Protein AF-A0A961BYS1-F1 (afdb_monomer)

Solvent-accessible surface area (backbone atoms only — not c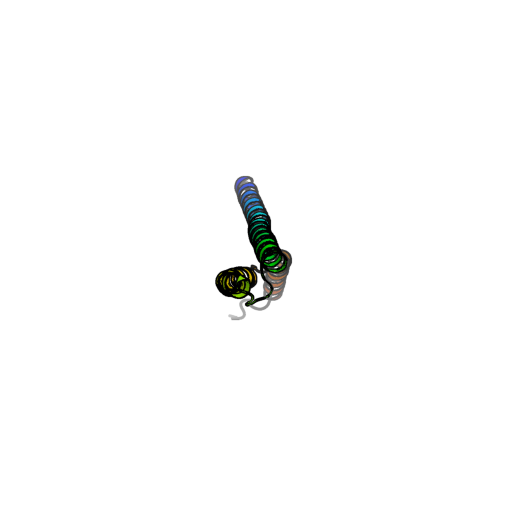omparable to full-atom values): 6699 Å² total; per-residue (Å²): 137,84,92,83,64,71,66,62,54,54,53,51,50,52,51,51,49,54,50,52,51,56,56,55,52,53,58,48,54,53,51,51,53,52,50,52,51,52,53,52,51,50,49,45,47,50,51,41,69,74,76,48,93,72,85,74,66,60,53,54,60,47,52,64,51,45,52,58,50,49,54,53,56,50,49,54,66,70,63,60,69,80,52,64,73,55,52,52,51,48,52,51,50,49,52,55,50,54,64,69,64,70,82,81,81,71,90,84,78,81,134

Mean predicted aligned error: 15.17 Å

Sequence (111 aa):
MEPLQPYRATAAEADLRRRAEKRIKRKRELRQHLTSYAIVMAGLWAIWALTSRGYPWPIWPMLGWGIGLAFHVVSLRWDEPPSEAQITAEAERLRALDHRRAPEDGPQDVI

Radius of gyration: 27.19 Å; Cα contacts (8 Å, |Δi|>4): 14; chains: 1; bounding box: 68×32×74 Å

Structure (mmCIF, N/CA/C/O backbone):
data_AF-A0A961BYS1-F1
#
_entry.id   AF-A0A961BYS1-F1
#
loop_
_atom_site.group_PDB
_atom_site.id
_atom_site.type_symbol
_atom_site.label_atom_id
_atom_site.label_alt_id
_atom_site.label_comp_id
_atom_site.label_asym_id
_atom_site.label_entity_id
_atom_site.label_seq_id
_atom_site.pdbx_PDB_ins_code
_atom_site.Cartn_x
_atom_site.Cartn_y
_atom_site.Cartn_z
_atom_site.occupancy
_atom_site.B_iso_or_equiv
_atom_site.auth_seq_id
_atom_site.auth_comp_id
_atom_site.auth_asym_id
_atom_site.auth_atom_id
_atom_site.pdbx_PDB_model_num
ATOM 1 N N . MET A 1 1 ? -28.712 8.959 51.006 1.00 51.69 1 MET A N 1
ATOM 2 C CA . MET A 1 1 ? -28.468 9.583 49.690 1.00 51.69 1 MET A CA 1
ATOM 3 C C . MET A 1 1 ? -27.001 9.383 49.381 1.00 51.69 1 MET A C 1
ATOM 5 O O . MET A 1 1 ? -26.182 9.979 50.063 1.00 51.69 1 MET A O 1
ATOM 9 N N . GLU A 1 2 ? -26.674 8.485 48.458 1.00 54.28 2 GLU A N 1
ATOM 10 C CA . GLU A 1 2 ? -25.288 8.168 48.104 1.00 54.28 2 GLU A CA 1
ATOM 11 C C . GLU A 1 2 ? -24.959 8.807 46.744 1.00 54.28 2 GLU A C 1
ATOM 13 O O . GLU A 1 2 ? -25.373 8.289 45.706 1.00 54.28 2 GLU A O 1
ATOM 18 N N . PRO A 1 3 ? -24.286 9.972 46.708 1.0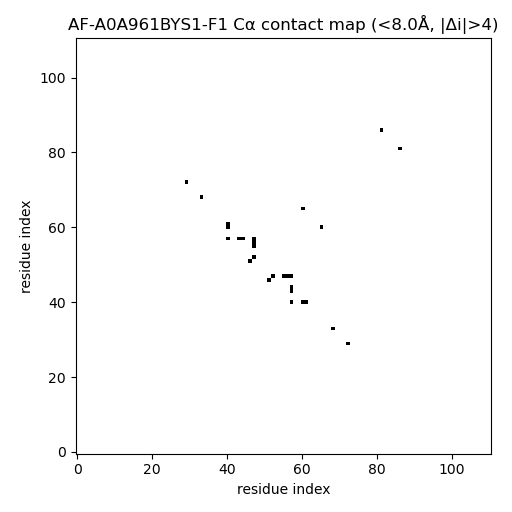0 56.00 3 PRO A N 1
ATOM 19 C CA . PRO A 1 3 ? -23.912 10.615 45.457 1.00 56.00 3 PRO A CA 1
ATOM 20 C C . PRO A 1 3 ? -22.603 10.005 44.934 1.00 56.00 3 PRO A C 1
ATOM 22 O O . PRO A 1 3 ? -21.528 10.571 45.103 1.00 56.00 3 PRO A O 1
ATOM 25 N N . LEU A 1 4 ? -22.681 8.841 44.284 1.00 58.62 4 LEU A N 1
ATOM 26 C CA . LEU A 1 4 ? -21.528 8.176 43.653 1.00 58.62 4 LEU A CA 1
ATOM 27 C C . LEU A 1 4 ? -21.699 8.028 42.131 1.00 58.62 4 LEU A C 1
ATOM 29 O O . LEU A 1 4 ? -21.739 6.913 41.616 1.00 58.62 4 LEU A O 1
ATOM 33 N N . GLN A 1 5 ? -21.801 9.134 41.380 1.00 59.34 5 GLN A N 1
ATOM 34 C CA . GLN A 1 5 ? -21.841 9.091 39.900 1.00 59.34 5 GLN A CA 1
ATOM 35 C C . GLN A 1 5 ? -20.968 10.096 39.094 1.00 59.34 5 GLN A C 1
ATOM 37 O O . GLN A 1 5 ? -21.227 10.260 37.907 1.00 59.34 5 GLN A O 1
ATOM 42 N N . PRO A 1 6 ? -19.892 10.729 39.607 1.00 60.00 6 PRO A N 1
ATOM 43 C CA . PRO A 1 6 ? -18.958 11.456 38.729 1.00 60.00 6 PRO A CA 1
ATOM 44 C C . PRO A 1 6 ? -17.896 10.546 38.067 1.00 60.00 6 PRO A C 1
ATOM 46 O O . PRO A 1 6 ? -17.407 10.836 36.977 1.00 60.00 6 PRO A O 1
ATOM 49 N N . TYR A 1 7 ? -17.549 9.406 38.680 1.00 62.25 7 TYR A N 1
ATOM 50 C CA . TYR A 1 7 ? -16.484 8.521 38.177 1.00 62.25 7 TYR A CA 1
ATOM 51 C C . TYR A 1 7 ? -16.900 7.690 36.947 1.00 62.25 7 TYR A C 1
ATOM 53 O O . TYR A 1 7 ? -16.114 7.511 36.020 1.00 62.25 7 TYR A O 1
ATOM 61 N N . ARG A 1 8 ? -18.153 7.212 36.888 1.00 65.00 8 ARG A N 1
ATOM 62 C CA . ARG A 1 8 ? -18.644 6.431 35.735 1.00 65.00 8 ARG A CA 1
ATOM 63 C C . ARG A 1 8 ? -18.788 7.276 34.470 1.00 65.00 8 ARG A C 1
ATOM 65 O O . ARG A 1 8 ? -18.509 6.768 33.389 1.00 65.00 8 ARG A O 1
ATOM 72 N N . ALA A 1 9 ? -19.174 8.545 34.605 1.00 71.25 9 ALA A N 1
ATOM 73 C CA . ALA A 1 9 ? -19.277 9.473 33.481 1.00 71.25 9 ALA A CA 1
ATOM 74 C C . ALA A 1 9 ? -17.897 9.762 32.868 1.00 71.25 9 ALA A C 1
ATOM 76 O O . ALA A 1 9 ? -17.716 9.609 31.665 1.00 71.25 9 ALA A O 1
ATOM 77 N N . THR A 1 10 ? -16.891 10.051 33.699 1.00 77.12 10 THR A N 1
ATOM 78 C CA . THR A 1 10 ? -15.524 10.329 33.222 1.00 77.12 10 THR A CA 1
ATOM 79 C C . THR A 1 10 ? -14.844 9.094 32.624 1.00 77.12 10 THR A C 1
ATOM 81 O O . THR A 1 10 ? -14.173 9.204 31.597 1.00 77.12 10 THR A O 1
ATOM 84 N N . ALA A 1 11 ? -15.060 7.905 33.200 1.00 74.25 11 ALA A N 1
ATOM 85 C CA . ALA A 1 11 ? -14.577 6.648 32.630 1.00 74.25 11 ALA A CA 1
ATOM 86 C C . ALA A 1 11 ? -15.242 6.334 31.277 1.00 74.25 11 ALA A C 1
ATOM 88 O O . ALA A 1 11 ? -14.547 5.969 30.329 1.00 74.25 11 ALA A O 1
ATOM 89 N N . ALA A 1 12 ? -16.560 6.527 31.159 1.00 74.50 12 ALA A N 1
ATOM 90 C CA . ALA A 1 12 ? -17.294 6.329 29.909 1.00 74.50 12 ALA A CA 1
ATOM 91 C C . ALA A 1 12 ? -16.875 7.330 28.815 1.00 74.50 12 ALA A C 1
ATOM 93 O O . ALA A 1 12 ? -16.684 6.940 27.664 1.00 74.50 12 ALA A O 1
ATOM 94 N N . GLU A 1 13 ? -16.665 8.602 29.163 1.00 73.94 13 GLU A N 1
ATOM 95 C CA . GLU A 1 13 ? -16.178 9.640 28.244 1.00 73.94 13 GLU A CA 1
ATOM 96 C C . GLU A 1 13 ? -14.739 9.385 27.771 1.00 73.94 13 GLU A C 1
ATOM 98 O O . GLU A 1 13 ? -14.428 9.562 26.588 1.00 73.94 13 GLU A O 1
ATOM 103 N N . ALA A 1 14 ? -13.853 8.940 28.670 1.00 77.38 14 ALA A N 1
ATOM 104 C CA . ALA A 1 14 ? -12.480 8.568 28.330 1.00 77.38 14 ALA A CA 1
ATOM 105 C C . ALA A 1 14 ? -12.437 7.362 27.378 1.00 77.38 14 ALA A C 1
ATOM 107 O O . ALA A 1 14 ? -11.646 7.342 26.427 1.00 77.38 14 ALA A O 1
ATOM 108 N N . ASP A 1 15 ? -13.322 6.387 27.589 1.00 75.00 15 ASP A N 1
ATOM 109 C CA . ASP A 1 15 ? -13.486 5.239 26.702 1.00 75.00 15 ASP A CA 1
ATOM 110 C C . ASP A 1 15 ? -14.028 5.649 25.327 1.00 75.00 15 ASP A C 1
ATOM 112 O O . ASP A 1 15 ? -13.517 5.186 24.303 1.00 75.00 15 ASP A O 1
ATOM 116 N N . LEU A 1 16 ? -15.003 6.561 25.282 1.00 72.75 16 LEU A N 1
ATOM 117 C CA . LEU A 1 16 ? -15.561 7.101 24.040 1.00 72.75 16 LEU A CA 1
ATOM 118 C C . LEU A 1 16 ? -14.494 7.857 23.228 1.00 72.75 16 LEU A C 1
ATOM 120 O O . LEU A 1 16 ? -14.331 7.616 22.030 1.00 72.75 16 LEU A O 1
ATOM 124 N N . ARG A 1 17 ? -13.686 8.703 23.886 1.00 71.31 17 ARG A N 1
ATOM 125 C CA . ARG A 1 17 ? -12.554 9.408 23.257 1.00 71.31 17 ARG A CA 1
ATOM 126 C C . ARG A 1 17 ? -11.499 8.445 22.715 1.00 71.31 17 ARG A C 1
ATOM 128 O O . ARG A 1 17 ? -11.121 8.557 21.549 1.00 71.31 17 ARG A O 1
ATOM 135 N N . ARG A 1 18 ? -11.077 7.446 23.500 1.00 71.94 18 ARG A N 1
ATOM 136 C CA . ARG A 1 18 ? -10.116 6.419 23.046 1.00 71.94 18 ARG A CA 1
ATOM 137 C C . ARG A 1 18 ? -10.622 5.643 21.832 1.00 71.94 18 ARG A C 1
ATOM 139 O O . ARG A 1 18 ? -9.832 5.286 20.953 1.00 71.94 18 ARG A O 1
ATOM 146 N N . ARG A 1 19 ? -11.924 5.354 21.771 1.00 66.69 19 ARG A N 1
ATOM 147 C CA . ARG A 1 19 ? -12.554 4.654 20.639 1.00 66.69 19 ARG A CA 1
ATOM 148 C C . ARG A 1 19 ? -12.609 5.545 19.398 1.00 66.69 19 ARG A C 1
ATOM 150 O O . ARG A 1 19 ? -12.210 5.086 18.325 1.00 66.69 19 ARG A O 1
ATOM 157 N N . ALA A 1 20 ? -12.984 6.816 19.550 1.00 66.62 20 ALA A N 1
ATOM 158 C CA . ALA A 1 20 ? -12.973 7.802 18.469 1.00 66.62 20 ALA A CA 1
ATOM 159 C C . ALA A 1 20 ? -11.561 7.999 17.881 1.00 66.62 20 ALA A C 1
ATOM 161 O O . ALA A 1 20 ? -11.372 7.922 16.664 1.00 66.62 20 ALA A O 1
ATOM 162 N N . GLU A 1 21 ? -10.545 8.145 18.735 1.00 66.25 21 GLU A N 1
ATOM 163 C CA . GLU A 1 21 ? -9.143 8.286 18.324 1.00 66.25 21 GLU A CA 1
ATOM 164 C C . GLU A 1 21 ? -8.632 7.053 17.571 1.00 66.25 21 GLU A C 1
ATOM 166 O O . GLU A 1 21 ? -8.045 7.179 16.491 1.00 66.25 21 GLU A O 1
ATOM 171 N N . LYS A 1 22 ? -8.910 5.842 18.076 1.00 65.19 22 LYS A N 1
ATOM 172 C CA . LYS A 1 22 ? -8.559 4.586 17.389 1.00 65.19 22 LYS A CA 1
ATOM 173 C C . LYS A 1 22 ? -9.220 4.462 16.016 1.00 65.19 22 LYS A C 1
ATOM 175 O O . LYS A 1 22 ? -8.657 3.810 15.135 1.00 65.19 22 LYS A O 1
ATOM 180 N N . ARG A 1 23 ? -10.406 5.045 15.823 1.00 61.88 23 ARG A N 1
ATOM 181 C CA . ARG A 1 23 ? -11.138 5.015 14.547 1.00 61.88 23 ARG A CA 1
ATOM 182 C C . ARG A 1 23 ? -10.524 5.971 13.522 1.00 61.88 23 ARG A C 1
ATOM 184 O O . ARG A 1 23 ? -10.382 5.612 12.356 1.00 61.88 23 ARG A O 1
ATOM 191 N N . ILE A 1 24 ? -10.094 7.153 13.962 1.00 61.81 24 ILE A N 1
ATOM 192 C CA . ILE A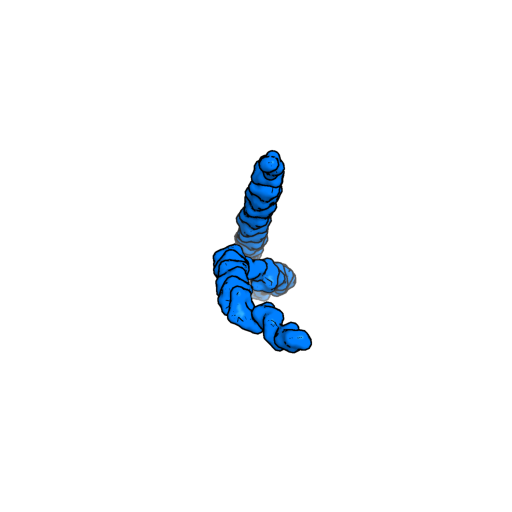 1 24 ? -9.428 8.145 13.104 1.00 61.81 24 ILE A CA 1
ATOM 193 C C . ILE A 1 24 ? -8.014 7.685 12.726 1.00 61.81 24 ILE A C 1
ATOM 195 O O . ILE A 1 24 ? -7.623 7.787 11.561 1.00 61.81 24 ILE A O 1
ATOM 199 N N . LYS A 1 25 ? -7.254 7.134 13.681 1.00 60.81 25 LYS A N 1
ATOM 200 C CA . LYS A 1 25 ? -5.859 6.721 13.464 1.00 60.81 25 LYS A CA 1
ATOM 201 C C . LYS A 1 25 ? -5.744 5.579 12.446 1.00 60.81 25 LYS A C 1
ATOM 203 O O . LYS A 1 25 ? -4.939 5.669 11.523 1.00 60.81 25 LYS A O 1
ATOM 208 N N . ARG A 1 26 ? -6.642 4.589 12.524 1.00 60.94 26 ARG A N 1
ATOM 209 C CA . ARG A 1 26 ? -6.680 3.439 11.601 1.00 60.94 26 ARG A CA 1
ATOM 210 C C . ARG A 1 26 ? -6.981 3.823 10.152 1.00 60.94 26 ARG A C 1
ATOM 212 O O . ARG A 1 26 ? -6.326 3.337 9.235 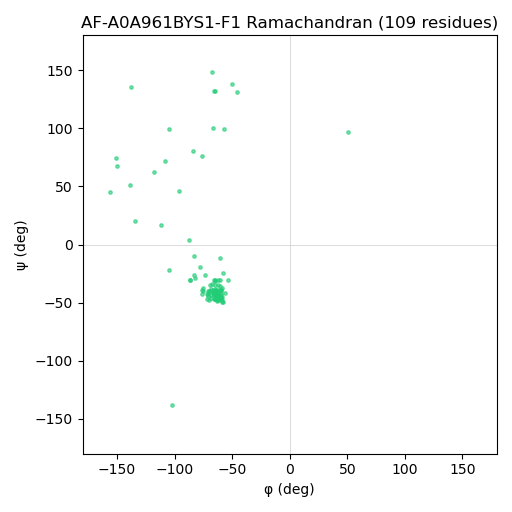1.00 60.94 26 ARG A O 1
ATOM 219 N N . LYS A 1 27 ? -7.905 4.765 9.927 1.00 62.50 27 LYS A N 1
ATOM 220 C CA . LYS A 1 27 ? -8.179 5.285 8.572 1.00 62.50 27 LYS A CA 1
ATOM 221 C C . LYS A 1 27 ? -6.981 6.030 7.980 1.00 62.50 27 LYS A C 1
ATOM 223 O O . LYS A 1 27 ? -6.809 6.053 6.763 1.00 62.50 27 LYS A O 1
ATOM 228 N N . ARG A 1 28 ? -6.161 6.655 8.829 1.00 63.81 28 ARG A N 1
ATOM 229 C CA . ARG A 1 28 ? -5.001 7.443 8.403 1.00 63.81 28 ARG A CA 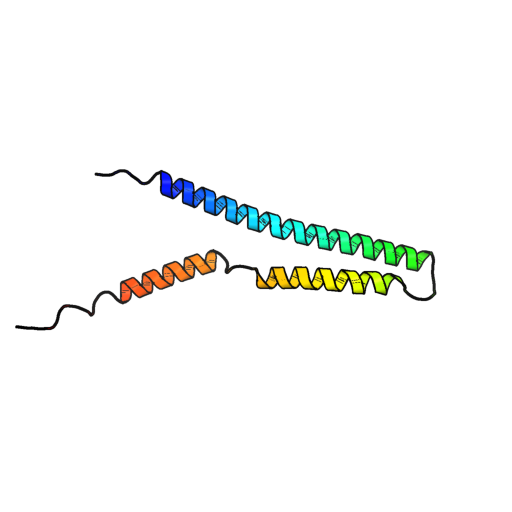1
ATOM 230 C C . ARG A 1 28 ? -3.830 6.556 7.980 1.00 63.81 28 ARG A C 1
ATOM 232 O O . ARG A 1 28 ? -3.241 6.828 6.939 1.00 63.81 28 ARG A O 1
ATOM 239 N N . GLU A 1 29 ? -3.554 5.491 8.728 1.00 66.38 29 GLU A N 1
ATOM 240 C CA . GLU A 1 29 ? -2.484 4.527 8.422 1.00 66.38 29 GLU A CA 1
ATOM 241 C C . GLU A 1 29 ? -2.734 3.797 7.094 1.00 66.38 29 GLU A C 1
ATOM 243 O O . GLU A 1 29 ? -1.847 3.758 6.240 1.00 66.38 29 GLU A O 1
ATOM 248 N N . LEU A 1 30 ? -3.971 3.348 6.845 1.00 64.94 30 LEU A N 1
ATOM 249 C CA . LEU A 1 30 ? -4.342 2.722 5.571 1.00 64.94 30 LEU A CA 1
ATOM 250 C C . LEU A 1 30 ? -4.123 3.664 4.383 1.00 64.94 30 LEU A C 1
ATOM 252 O O . LEU A 1 30 ? -3.559 3.282 3.357 1.00 64.94 30 LEU A O 1
ATOM 256 N N . ARG A 1 31 ? -4.572 4.916 4.524 1.00 69.81 31 ARG A N 1
ATOM 257 C CA . ARG A 1 31 ? -4.460 5.911 3.459 1.00 69.81 31 ARG A CA 1
ATOM 258 C C . ARG A 1 31 ? -2.998 6.238 3.174 1.00 69.81 31 ARG A C 1
ATOM 260 O O . ARG A 1 31 ? -2.629 6.377 2.018 1.00 69.81 31 ARG A O 1
ATOM 267 N N . GLN A 1 32 ? -2.168 6.305 4.211 1.00 73.38 32 GLN A N 1
ATOM 268 C CA . GLN A 1 32 ? -0.738 6.550 4.075 1.00 73.38 32 GLN A CA 1
ATOM 269 C C . GLN A 1 32 ? -0.030 5.394 3.354 1.00 73.38 32 GLN A C 1
ATOM 271 O O . GLN A 1 32 ? 0.754 5.648 2.444 1.00 73.38 32 GLN A O 1
ATOM 276 N N . HIS A 1 33 ? -0.346 4.138 3.681 1.00 76.00 33 HIS A N 1
ATOM 277 C CA . HIS A 1 33 ? 0.203 2.978 2.969 1.00 76.00 33 HIS A CA 1
ATOM 278 C C . HIS A 1 33 ? -0.260 2.899 1.511 1.00 76.00 33 HIS A C 1
ATOM 280 O O . HIS A 1 33 ? 0.564 2.664 0.628 1.00 76.00 33 HIS A O 1
ATOM 286 N N . LEU A 1 34 ? -1.538 3.171 1.233 1.00 79.94 34 LEU A N 1
ATOM 287 C CA . LEU A 1 34 ? -2.063 3.187 -0.133 1.00 79.94 34 LEU A CA 1
ATOM 288 C C . LEU A 1 34 ? -1.450 4.316 -0.976 1.00 79.94 34 LEU A C 1
ATOM 290 O O . LEU A 1 34 ? -1.081 4.092 -2.126 1.00 79.94 34 LEU A O 1
ATOM 294 N N . THR A 1 35 ? -1.299 5.516 -0.406 1.00 78.81 35 THR A N 1
ATOM 295 C CA . THR A 1 35 ? -0.635 6.641 -1.078 1.00 78.81 35 THR A CA 1
ATOM 296 C C . THR A 1 35 ? 0.827 6.320 -1.375 1.00 78.81 35 THR A C 1
ATOM 298 O O . THR A 1 35 ? 1.260 6.512 -2.509 1.00 78.81 35 THR A O 1
ATOM 301 N N . SER A 1 36 ? 1.577 5.785 -0.406 1.00 81.12 36 SER A N 1
ATOM 302 C CA . SER A 1 36 ? 2.968 5.375 -0.633 1.00 81.12 36 SER A CA 1
ATOM 303 C C . SER A 1 36 ? 3.075 4.302 -1.717 1.00 81.12 36 SER A C 1
ATOM 305 O O . SER A 1 36 ? 3.914 4.422 -2.606 1.00 81.12 36 SER A O 1
ATOM 307 N N . TYR A 1 37 ? 2.196 3.295 -1.698 1.00 83.19 37 TYR A N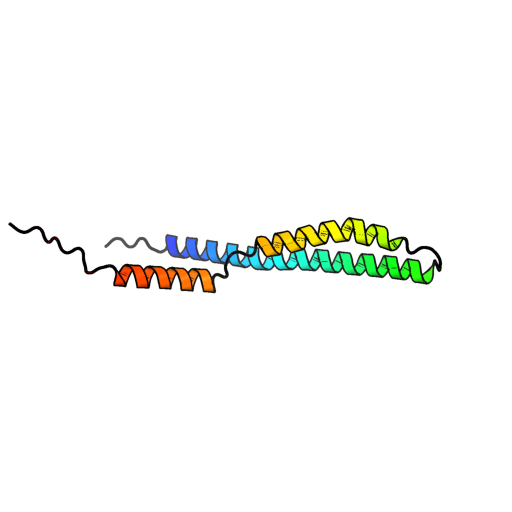 1
ATOM 308 C CA . TYR A 1 37 ? 2.141 2.260 -2.732 1.00 83.19 37 TYR A CA 1
ATOM 309 C C . TYR A 1 37 ? 1.893 2.860 -4.122 1.00 83.19 37 TYR A C 1
ATOM 311 O O . TYR A 1 37 ? 2.630 2.566 -5.061 1.00 83.19 37 TYR A O 1
ATOM 319 N N . ALA A 1 38 ? 0.908 3.752 -4.250 1.00 84.94 38 ALA A N 1
ATOM 320 C CA . ALA A 1 38 ? 0.586 4.401 -5.517 1.00 84.94 38 ALA A CA 1
ATOM 321 C C . ALA A 1 38 ? 1.749 5.251 -6.054 1.00 84.94 38 ALA A C 1
ATOM 323 O O . ALA A 1 38 ? 2.067 5.159 -7.237 1.00 84.94 38 ALA A O 1
ATOM 324 N N . ILE A 1 39 ? 2.415 6.032 -5.194 1.00 88.69 39 ILE A N 1
ATOM 325 C CA . ILE A 1 39 ? 3.564 6.867 -5.583 1.00 88.69 39 ILE A CA 1
ATOM 326 C C . ILE A 1 39 ? 4.726 5.997 -6.072 1.00 88.69 39 ILE A C 1
ATOM 328 O O . ILE A 1 39 ? 5.291 6.265 -7.131 1.00 88.69 39 ILE A O 1
ATOM 332 N N . VAL A 1 40 ? 5.067 4.941 -5.328 1.00 88.12 40 VAL A N 1
ATOM 333 C CA . VAL A 1 40 ? 6.175 4.043 -5.684 1.00 88.12 40 VAL A CA 1
ATOM 334 C C . VAL A 1 40 ? 5.885 3.311 -6.994 1.00 88.12 40 VAL A C 1
ATOM 336 O O . VAL A 1 40 ? 6.741 3.285 -7.876 1.00 88.12 40 VAL A O 1
ATOM 339 N N . MET A 1 41 ? 4.674 2.770 -7.163 1.00 87.31 41 MET A N 1
ATOM 340 C CA . MET A 1 41 ? 4.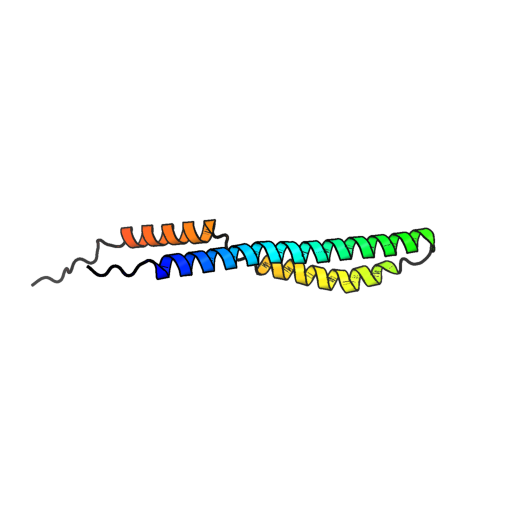294 2.081 -8.399 1.00 87.31 41 MET A CA 1
ATOM 341 C C . MET A 1 41 ? 4.268 3.034 -9.594 1.00 87.31 41 MET A C 1
ATOM 343 O O . MET A 1 41 ? 4.811 2.692 -10.641 1.00 87.31 41 MET A O 1
ATOM 347 N N . ALA A 1 42 ? 3.726 4.244 -9.438 1.00 87.44 42 ALA A N 1
ATOM 348 C CA . ALA A 1 42 ? 3.764 5.260 -10.487 1.00 87.44 42 ALA A CA 1
ATOM 349 C C . ALA A 1 42 ? 5.207 5.622 -10.876 1.00 87.44 42 ALA A C 1
ATOM 351 O O . ALA A 1 42 ? 5.512 5.712 -12.062 1.00 87.44 42 ALA A O 1
ATOM 352 N N . GLY A 1 43 ? 6.111 5.757 -9.898 1.00 89.50 43 GLY A N 1
ATOM 353 C CA . GLY A 1 43 ? 7.534 6.001 -10.141 1.00 89.50 43 GLY A CA 1
ATOM 354 C C . GLY A 1 43 ? 8.217 4.858 -10.896 1.00 89.50 43 GLY A C 1
ATOM 355 O O . GLY A 1 43 ? 8.907 5.102 -11.881 1.00 89.50 43 GLY A O 1
ATOM 356 N N . LEU A 1 44 ? 7.981 3.607 -10.494 1.00 89.19 44 LEU A N 1
ATOM 357 C CA . LEU A 1 44 ? 8.526 2.417 -11.162 1.00 89.19 44 LEU A CA 1
ATOM 358 C C . LEU A 1 44 ? 8.037 2.296 -12.610 1.00 89.19 44 LEU A C 1
ATOM 360 O O . LEU A 1 44 ? 8.829 2.029 -13.513 1.00 89.19 44 LEU A O 1
ATOM 364 N N . TRP A 1 45 ? 6.744 2.534 -12.840 1.00 87.81 45 TRP A N 1
ATOM 365 C CA . TRP A 1 45 ? 6.157 2.542 -14.178 1.00 87.81 45 TRP A CA 1
ATOM 366 C C . TRP A 1 45 ? 6.670 3.699 -15.035 1.00 87.81 45 TRP A C 1
ATOM 368 O O . TRP A 1 45 ? 6.942 3.493 -16.215 1.00 87.81 45 TRP A O 1
ATOM 378 N N . ALA A 1 46 ? 6.861 4.887 -14.454 1.00 89.25 46 ALA A N 1
ATOM 379 C CA . ALA A 1 46 ? 7.447 6.028 -15.150 1.00 89.25 46 ALA A CA 1
ATOM 380 C C . ALA A 1 46 ? 8.904 5.754 -15.545 1.00 89.25 46 ALA A C 1
ATOM 382 O O . ALA A 1 46 ? 9.272 5.958 -16.699 1.00 89.25 46 ALA A O 1
ATOM 383 N N . ILE A 1 47 ? 9.717 5.224 -14.623 1.00 87.94 47 ILE A N 1
ATOM 384 C CA . ILE A 1 47 ? 11.101 4.822 -14.906 1.00 87.94 47 ILE A CA 1
ATOM 385 C C . ILE A 1 47 ? 11.115 3.792 -16.027 1.00 87.94 47 ILE A C 1
ATOM 387 O O . ILE A 1 47 ? 11.851 3.968 -16.994 1.00 87.94 47 ILE A O 1
ATOM 391 N N . TRP A 1 48 ? 10.286 2.750 -15.940 1.00 88.44 48 TRP A N 1
ATOM 392 C CA . TRP A 1 48 ? 10.195 1.739 -16.987 1.00 88.44 48 TRP A CA 1
ATOM 393 C C . TRP A 1 48 ? 9.805 2.351 -18.335 1.00 88.44 48 TRP A C 1
ATOM 395 O O . TRP A 1 48 ? 10.526 2.137 -19.299 1.00 88.44 48 TRP A O 1
ATOM 405 N N . ALA A 1 49 ? 8.760 3.178 -18.401 1.00 85.62 49 ALA A N 1
ATOM 406 C CA . ALA A 1 49 ? 8.306 3.796 -19.648 1.00 85.62 49 ALA A CA 1
ATOM 407 C C . ALA A 1 49 ? 9.356 4.730 -20.282 1.00 85.62 49 ALA A C 1
ATOM 409 O O . ALA A 1 49 ? 9.396 4.875 -21.505 1.00 85.62 49 ALA A O 1
ATOM 410 N N . LEU A 1 50 ? 10.201 5.361 -19.460 1.00 86.88 50 LEU A N 1
ATOM 411 C CA . LEU A 1 50 ? 11.252 6.277 -19.909 1.00 86.88 50 LEU A CA 1
ATOM 412 C C . LEU A 1 50 ? 12.565 5.566 -20.272 1.00 86.88 50 LEU A C 1
ATOM 414 O O . LEU A 1 50 ? 13.288 6.046 -21.140 1.00 86.88 50 LEU A O 1
ATOM 418 N N . THR A 1 51 ? 12.886 4.441 -19.627 1.00 82.81 51 THR A N 1
ATOM 419 C CA . THR A 1 51 ? 14.172 3.734 -19.803 1.00 82.81 51 THR A CA 1
ATOM 420 C C . THR A 1 51 ? 14.076 2.461 -20.641 1.00 82.81 51 THR A C 1
ATOM 422 O O . THR A 1 51 ? 15.079 2.022 -21.196 1.00 82.81 51 THR A O 1
ATOM 425 N N . SER A 1 52 ? 12.892 1.858 -20.760 1.00 61.84 52 SER A N 1
ATOM 426 C CA . SER A 1 52 ? 12.691 0.528 -21.334 1.00 61.84 52 SER A CA 1
ATOM 427 C C . SER A 1 52 ? 11.459 0.475 -22.241 1.00 61.84 52 SER A C 1
ATOM 429 O O . SER A 1 52 ? 10.377 0.932 -21.894 1.00 61.84 52 SER A O 1
ATOM 431 N N . ARG A 1 53 ? 11.606 -0.152 -23.412 1.00 66.25 53 ARG A N 1
ATOM 432 C CA . ARG A 1 53 ? 10.490 -0.548 -24.298 1.00 66.25 53 ARG A CA 1
ATOM 433 C C . ARG A 1 53 ? 10.326 -2.075 -24.387 1.00 66.25 53 ARG A C 1
ATOM 435 O O . ARG A 1 53 ? 9.711 -2.577 -25.321 1.00 66.25 53 ARG A O 1
ATOM 442 N N . GLY A 1 54 ? 10.924 -2.805 -23.443 1.00 75.94 54 GLY A N 1
ATOM 443 C CA . GLY A 1 54 ? 10.927 -4.269 -23.383 1.00 75.94 54 GLY A CA 1
ATOM 444 C C . GLY A 1 54 ? 9.943 -4.824 -22.350 1.00 75.94 54 GLY A C 1
ATOM 445 O O . GLY A 1 54 ? 8.824 -4.346 -22.212 1.00 75.94 54 GLY A O 1
ATOM 446 N N . TYR A 1 55 ? 10.357 -5.845 -21.600 1.00 79.25 55 TYR A N 1
ATOM 447 C CA . TYR A 1 55 ? 9.503 -6.509 -20.612 1.00 79.25 55 TYR A CA 1
ATOM 448 C C . TYR A 1 55 ? 9.128 -5.582 -19.426 1.00 79.25 55 TYR A C 1
ATOM 450 O O . TYR A 1 55 ? 10.023 -4.950 -18.847 1.00 79.25 55 TYR A O 1
ATOM 458 N N . PRO A 1 56 ? 7.839 -5.498 -19.030 1.00 83.56 56 PRO A N 1
ATOM 459 C CA . PRO A 1 56 ? 7.360 -4.685 -17.910 1.00 83.56 56 PRO A CA 1
ATOM 460 C C . PRO A 1 56 ? 7.676 -5.326 -16.557 1.00 83.56 56 PRO A C 1
ATOM 462 O O . PRO A 1 56 ? 6.809 -5.848 -15.857 1.00 83.56 56 PRO A O 1
ATOM 465 N N . TRP A 1 57 ? 8.938 -5.225 -16.145 1.00 85.31 57 TRP A N 1
ATOM 466 C CA . TRP A 1 57 ? 9.391 -5.685 -14.833 1.00 85.31 57 TRP A CA 1
ATOM 467 C C . TRP A 1 57 ? 8.672 -5.049 -13.615 1.00 85.31 57 TRP A C 1
ATOM 469 O O . TRP A 1 57 ? 8.607 -5.741 -12.595 1.00 85.31 57 TRP A O 1
ATOM 47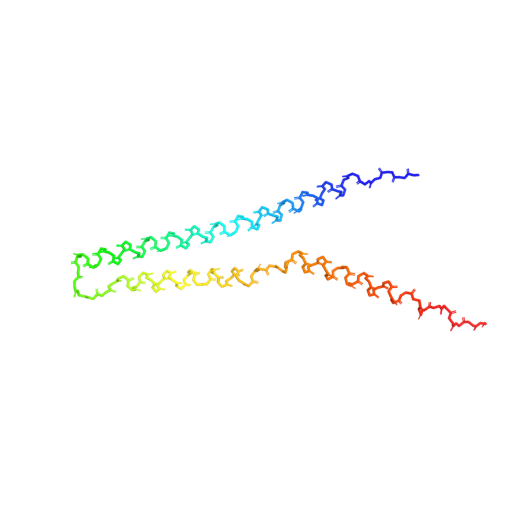9 N N . PRO A 1 58 ? 8.059 -3.835 -13.667 1.00 88.31 58 PRO A N 1
ATOM 480 C CA . PRO A 1 58 ? 7.271 -3.297 -12.545 1.00 88.31 58 PRO A CA 1
ATOM 481 C C . PRO A 1 58 ? 6.056 -4.145 -12.138 1.00 88.31 58 PRO A C 1
ATOM 483 O O . PRO A 1 58 ? 5.482 -3.927 -11.069 1.00 88.31 58 PRO A O 1
ATOM 486 N N . ILE A 1 59 ? 5.669 -5.136 -12.949 1.00 85.50 59 ILE A N 1
ATOM 487 C CA . ILE A 1 59 ? 4.574 -6.055 -12.630 1.00 85.50 59 ILE A CA 1
ATOM 488 C C . ILE A 1 59 ? 4.878 -6.944 -11.413 1.00 85.50 59 ILE A C 1
ATOM 490 O O . ILE A 1 59 ? 3.972 -7.251 -10.642 1.00 85.50 59 ILE A O 1
ATOM 494 N N . TRP A 1 60 ? 6.148 -7.302 -11.185 1.00 85.25 60 TRP A N 1
ATOM 495 C CA . TRP A 1 60 ? 6.548 -8.149 -10.055 1.00 85.25 60 TRP A CA 1
ATOM 496 C C . TRP A 1 60 ? 6.422 -7.432 -8.702 1.00 85.25 60 TRP A C 1
ATOM 498 O O . TRP A 1 60 ? 5.784 -7.995 -7.810 1.00 85.25 60 TRP A O 1
ATOM 508 N N . PRO A 1 61 ? 6.923 -6.188 -8.531 1.00 83.62 61 PRO A N 1
ATOM 509 C CA . PRO A 1 61 ? 6.633 -5.384 -7.347 1.00 83.62 61 PRO A CA 1
ATOM 510 C C . PRO A 1 61 ? 5.134 -5.182 -7.106 1.00 83.62 61 PRO A C 1
ATOM 512 O O . PRO A 1 61 ? 4.688 -5.302 -5.967 1.00 83.62 61 PRO A O 1
ATOM 515 N N . MET A 1 62 ? 4.344 -4.925 -8.159 1.00 83.06 62 MET A N 1
ATOM 516 C CA . MET A 1 62 ? 2.889 -4.781 -8.023 1.00 83.06 62 MET A CA 1
ATOM 517 C C . MET A 1 62 ? 2.222 -6.058 -7.517 1.00 83.06 62 MET A C 1
ATOM 519 O O . MET A 1 62 ? 1.352 -5.981 -6.659 1.00 83.06 62 MET A O 1
ATOM 523 N N . LEU A 1 63 ? 2.611 -7.231 -8.020 1.00 83.06 63 LEU A N 1
ATOM 524 C CA . LEU A 1 63 ? 2.028 -8.495 -7.571 1.00 83.06 63 LEU A CA 1
ATOM 525 C C . LEU A 1 63 ? 2.485 -8.851 -6.152 1.00 83.06 63 LEU A C 1
ATOM 527 O O . LEU A 1 63 ? 1.650 -9.148 -5.302 1.00 83.06 63 LEU A O 1
ATOM 531 N N . GLY A 1 64 ? 3.784 -8.755 -5.860 1.00 84.56 64 GLY A N 1
ATOM 532 C CA . GLY A 1 64 ? 4.324 -9.089 -4.541 1.00 84.56 64 GLY A CA 1
ATOM 533 C C . GLY A 1 64 ? 3.779 -8.188 -3.431 1.00 84.56 64 GLY A C 1
ATOM 534 O O . GLY A 1 64 ? 3.316 -8.674 -2.400 1.00 84.56 64 GLY A O 1
ATOM 535 N N . TRP A 1 65 ? 3.791 -6.869 -3.638 1.00 80.00 65 TRP A N 1
ATOM 536 C CA . TRP A 1 65 ? 3.323 -5.917 -2.625 1.00 80.00 65 TRP A CA 1
ATOM 537 C C . TRP A 1 65 ? 1.818 -5.653 -2.689 1.00 80.00 65 TRP A C 1
ATOM 539 O O . TRP A 1 65 ? 1.199 -5.421 -1.651 1.00 80.00 65 TRP A O 1
ATOM 549 N N . GLY A 1 66 ? 1.203 -5.726 -3.871 1.00 77.38 66 GLY A N 1
ATOM 550 C CA . GLY A 1 66 ? -0.239 -5.535 -4.037 1.00 77.38 66 GLY A CA 1
ATOM 551 C C . GLY A 1 66 ? -1.060 -6.616 -3.340 1.00 77.38 66 GLY A C 1
ATOM 552 O O . GLY A 1 66 ? -2.093 -6.300 -2.755 1.00 77.38 66 GLY A O 1
ATOM 553 N N . ILE A 1 67 ? -0.574 -7.863 -3.306 1.00 79.06 67 ILE A N 1
ATOM 554 C CA . ILE A 1 67 ? -1.209 -8.946 -2.541 1.00 79.06 67 ILE A CA 1
ATOM 555 C C . ILE A 1 67 ? -1.161 -8.643 -1.035 1.00 79.06 67 ILE A C 1
ATOM 557 O O . ILE A 1 67 ? -2.191 -8.711 -0.366 1.00 79.06 67 ILE A O 1
ATOM 561 N N . GLY A 1 68 ? -0.004 -8.233 -0.502 1.00 75.19 68 GLY A N 1
ATOM 562 C CA . GLY A 1 68 ? 0.128 -7.850 0.910 1.00 75.19 68 GLY A CA 1
ATOM 563 C C . GLY A 1 68 ? -0.786 -6.682 1.305 1.00 75.19 68 GLY A C 1
ATOM 564 O O . GLY A 1 68 ? -1.417 -6.711 2.363 1.00 75.19 68 GLY A O 1
ATOM 565 N N . LEU A 1 69 ? -0.931 -5.687 0.422 1.00 71.69 69 LEU A N 1
ATOM 566 C CA . LEU A 1 69 ? -1.846 -4.563 0.630 1.00 71.69 69 LEU A CA 1
ATOM 567 C C . LEU A 1 69 ? -3.319 -4.993 0.556 1.00 71.69 69 LEU A C 1
ATOM 569 O O . LEU A 1 69 ? -4.126 -4.540 1.367 1.00 71.69 69 LEU A O 1
ATOM 573 N N . ALA A 1 70 ? -3.672 -5.889 -0.370 1.00 73.88 70 ALA A N 1
ATOM 574 C CA . ALA A 1 70 ? -5.023 -6.428 -0.491 1.00 73.88 70 ALA A CA 1
ATOM 575 C C . ALA A 1 70 ? -5.444 -7.180 0.779 1.00 73.88 70 ALA A C 1
ATOM 577 O O . ALA A 1 70 ? -6.534 -6.931 1.291 1.00 73.88 70 ALA A O 1
ATOM 578 N N . PHE A 1 71 ? -4.567 -8.014 1.346 1.00 71.31 71 PHE A N 1
ATOM 579 C CA . PHE A 1 71 ? -4.827 -8.672 2.631 1.00 71.31 71 PHE A CA 1
ATOM 580 C C . PHE A 1 71 ? -5.048 -7.669 3.767 1.00 71.31 71 PHE A C 1
ATOM 582 O O . PHE A 1 71 ? -5.949 -7.855 4.583 1.00 71.31 71 PHE A O 1
ATOM 589 N N . HIS A 1 72 ? -4.292 -6.570 3.796 1.00 67.00 72 HIS A N 1
ATOM 590 C CA . HIS A 1 72 ? -4.451 -5.539 4.820 1.00 67.00 72 HIS A CA 1
ATOM 591 C C . HIS A 1 72 ? -5.785 -4.780 4.691 1.00 67.00 72 HIS A C 1
ATOM 593 O O . HIS A 1 72 ? -6.491 -4.580 5.679 1.00 67.00 72 HIS A O 1
ATOM 599 N N . VAL A 1 73 ? -6.172 -4.410 3.465 1.00 64.44 73 VAL A N 1
ATOM 600 C CA . VAL A 1 73 ? -7.464 -3.763 3.166 1.00 64.44 73 VAL A CA 1
ATOM 601 C C . VAL A 1 73 ? -8.637 -4.683 3.505 1.00 64.44 73 VAL A C 1
ATOM 603 O O . VAL A 1 73 ? -9.641 -4.233 4.056 1.00 64.44 73 VAL A O 1
ATOM 606 N N . VAL A 1 74 ? -8.518 -5.969 3.187 1.00 62.41 74 VAL A N 1
ATOM 607 C CA . VAL A 1 74 ? -9.553 -6.971 3.444 1.00 62.41 74 VAL A CA 1
ATOM 608 C C . VAL A 1 74 ? -9.685 -7.262 4.946 1.00 62.41 74 VAL A C 1
ATOM 610 O O . VAL A 1 74 ? -10.807 -7.312 5.442 1.00 62.41 74 VAL A O 1
ATOM 613 N N . SER A 1 75 ? -8.575 -7.330 5.692 1.00 58.88 75 SER A N 1
ATOM 614 C CA . SER A 1 75 ? -8.590 -7.413 7.162 1.00 58.88 75 SER A CA 1
ATOM 615 C C . SER A 1 75 ? -9.310 -6.217 7.785 1.00 58.88 75 SER A C 1
ATOM 617 O O . SER A 1 75 ? -10.186 -6.393 8.621 1.00 58.88 75 SER A O 1
ATOM 619 N N . LEU A 1 76 ? -9.026 -4.997 7.319 1.00 59.09 76 LEU A N 1
ATOM 620 C CA . LEU A 1 76 ? -9.708 -3.788 7.795 1.00 59.09 76 LEU A CA 1
ATOM 621 C C . LEU A 1 76 ? -11.213 -3.796 7.518 1.00 59.09 76 LEU A C 1
ATOM 623 O O . LEU A 1 76 ? -11.984 -3.285 8.324 1.00 59.09 76 LEU A O 1
ATOM 627 N N . ARG A 1 77 ? -11.633 -4.377 6.391 1.00 58.12 77 ARG A N 1
ATOM 628 C CA . ARG A 1 77 ? -13.050 -4.493 6.028 1.00 58.12 77 ARG A CA 1
ATOM 629 C C . ARG A 1 77 ? -13.784 -5.550 6.857 1.00 58.12 77 ARG A C 1
ATOM 631 O O . ARG A 1 77 ? -14.993 -5.433 7.024 1.00 58.12 77 ARG A O 1
ATOM 638 N N . TRP A 1 78 ? -13.064 -6.551 7.365 1.00 53.78 78 TRP A N 1
ATOM 639 C CA . TRP A 1 78 ? -13.586 -7.545 8.307 1.00 53.78 78 TRP A CA 1
ATOM 640 C C . TRP A 1 78 ? -13.582 -7.059 9.759 1.00 53.78 78 TRP A C 1
ATOM 642 O O . TRP A 1 78 ? -14.465 -7.441 10.521 1.00 53.78 78 TRP A O 1
ATOM 652 N N . ASP A 1 79 ? -12.653 -6.175 10.117 1.00 53.84 79 ASP A N 1
ATOM 653 C CA . ASP A 1 79 ? -12.530 -5.601 11.459 1.00 53.84 79 ASP A CA 1
ATOM 654 C C . ASP A 1 79 ? -13.378 -4.341 11.684 1.00 53.84 79 ASP A C 1
ATOM 656 O O . ASP A 1 79 ? -13.257 -3.737 12.752 1.00 53.84 79 ASP A O 1
ATOM 660 N N . GLU A 1 80 ? -14.203 -3.900 10.722 1.00 52.91 80 GLU A N 1
ATOM 661 C CA . GLU A 1 80 ? -15.103 -2.754 10.908 1.00 52.91 80 GLU A CA 1
ATOM 662 C C . GLU A 1 80 ? -16.162 -3.147 11.958 1.00 52.91 80 GLU A C 1
ATOM 664 O O . GLU A 1 80 ? -17.116 -3.864 11.640 1.00 52.91 80 GLU A O 1
ATOM 669 N N . PRO A 1 81 ? -16.022 -2.723 13.229 1.00 54.19 81 PRO A N 1
ATOM 670 C CA . PRO A 1 81 ? -16.979 -3.089 14.255 1.00 54.19 81 PRO A CA 1
ATOM 671 C C . PRO A 1 81 ? -18.302 -2.393 13.910 1.00 54.19 81 PRO A C 1
ATOM 673 O O . PRO A 1 81 ? -18.265 -1.279 13.362 1.00 54.19 81 PRO A O 1
ATOM 676 N N . PRO A 1 82 ? -19.458 -2.995 14.239 1.00 56.38 82 PRO A N 1
ATOM 677 C CA . PRO A 1 82 ? -20.763 -2.397 13.989 1.00 56.38 82 PRO A CA 1
ATOM 678 C C . PRO A 1 82 ? -20.770 -0.930 14.420 1.00 56.38 82 PRO A C 1
ATOM 680 O O . PRO A 1 82 ? -20.290 -0.581 15.501 1.00 56.38 82 PRO A O 1
ATOM 683 N N . SER A 1 83 ? -21.248 -0.054 13.535 1.00 57.09 83 SER A N 1
ATOM 684 C CA . SER A 1 83 ? -21.308 1.387 13.784 1.00 57.09 83 SER A CA 1
ATOM 685 C C . SER A 1 83 ? -21.965 1.665 15.141 1.00 57.09 83 SER A C 1
ATOM 687 O O . SER A 1 83 ? -22.973 1.045 15.454 1.00 57.09 83 SER A O 1
ATOM 689 N N . GLU A 1 84 ? -21.455 2.608 15.940 1.00 59.47 84 GLU A N 1
ATOM 690 C CA . GLU A 1 84 ? -22.070 2.983 17.230 1.00 59.47 84 GLU A CA 1
ATOM 691 C C . GLU A 1 84 ? -23.548 3.360 17.084 1.00 59.47 84 GLU A C 1
ATOM 693 O O . GLU A 1 84 ? -24.339 3.069 17.969 1.00 59.47 84 GLU A O 1
ATOM 698 N N . ALA A 1 85 ? -23.948 3.910 15.933 1.00 63.53 85 ALA A N 1
ATOM 699 C CA . ALA A 1 85 ? -25.356 4.151 15.623 1.00 63.53 85 ALA A CA 1
ATOM 700 C C . ALA A 1 85 ? -26.184 2.853 15.604 1.00 63.53 85 ALA A C 1
ATOM 702 O O . ALA A 1 85 ? -27.326 2.850 16.046 1.00 63.53 85 ALA A O 1
ATOM 703 N N . GLN A 1 86 ? -25.601 1.747 15.134 1.00 66.44 86 GLN A N 1
ATOM 704 C CA . GLN A 1 86 ? -26.217 0.420 15.168 1.00 66.44 86 GLN A CA 1
ATOM 705 C C . GLN A 1 86 ? -26.164 -0.180 16.575 1.00 66.44 86 GLN A C 1
ATOM 707 O O . GLN A 1 86 ? -27.153 -0.753 17.001 1.00 66.44 86 GLN A O 1
ATOM 712 N N . ILE A 1 87 ? -25.068 -0.009 17.325 1.00 70.81 87 ILE A N 1
ATOM 713 C CA . ILE A 1 87 ? -24.962 -0.515 18.707 1.00 70.81 87 ILE A CA 1
ATOM 714 C C . ILE A 1 87 ? -25.969 0.191 19.629 1.00 70.81 87 ILE A C 1
ATOM 716 O O . ILE A 1 87 ? -26.641 -0.466 20.418 1.00 70.81 87 ILE A O 1
ATOM 720 N N . THR A 1 88 ? -26.105 1.515 19.517 1.00 75.88 88 THR A N 1
ATOM 721 C CA . THR A 1 88 ? -27.062 2.304 20.304 1.00 75.88 88 THR A CA 1
ATOM 722 C C . THR A 1 88 ? -28.496 1.987 19.902 1.00 75.88 88 THR A C 1
ATOM 724 O O . THR A 1 88 ? -29.312 1.719 20.780 1.00 75.88 88 THR A O 1
ATOM 727 N N . ALA A 1 89 ? -28.791 1.927 18.598 1.00 78.50 89 ALA A N 1
ATOM 728 C CA . ALA A 1 89 ? -30.116 1.539 18.118 1.00 78.50 89 ALA A CA 1
ATOM 729 C C . ALA A 1 89 ? -30.489 0.113 18.557 1.00 78.50 89 ALA A C 1
ATOM 731 O O . ALA A 1 89 ? -31.628 -0.124 18.951 1.00 78.50 89 ALA A O 1
ATOM 732 N N . GLU A 1 90 ? -29.539 -0.826 18.555 1.00 77.50 90 GLU A N 1
ATOM 733 C CA . GLU A 1 90 ? -29.771 -2.204 18.999 1.00 77.50 90 GLU A CA 1
ATOM 734 C C . GLU A 1 90 ? -29.948 -2.290 20.523 1.00 77.50 90 GLU A C 1
ATOM 736 O O . GLU A 1 90 ? -30.837 -2.988 21.008 1.00 77.50 90 GLU A O 1
ATOM 741 N N . ALA A 1 91 ? -29.169 -1.530 21.299 1.00 80.94 91 ALA A N 1
ATOM 742 C CA . ALA A 1 91 ? -29.315 -1.462 22.753 1.00 80.94 91 ALA A CA 1
ATOM 743 C C . ALA A 1 91 ? -30.658 -0.842 23.173 1.00 80.94 91 ALA A C 1
ATOM 745 O O . ALA A 1 91 ? -31.296 -1.321 24.111 1.00 80.94 91 ALA A O 1
ATOM 746 N N . GLU A 1 92 ? -31.107 0.206 22.480 1.00 82.75 92 GLU A N 1
ATOM 747 C CA . GLU A 1 92 ? -32.434 0.797 22.678 1.00 82.75 92 GLU A CA 1
ATOM 748 C C . GLU A 1 92 ? -33.543 -0.176 22.282 1.00 82.75 92 GLU A C 1
ATOM 750 O O . GLU A 1 92 ? -34.515 -0.333 23.022 1.00 82.75 92 GLU A O 1
ATOM 755 N N . ARG A 1 93 ? -33.370 -0.897 21.170 1.00 81.69 93 ARG A N 1
ATOM 756 C CA . ARG A 1 93 ? -34.310 -1.925 20.717 1.00 81.69 93 ARG A CA 1
ATOM 757 C C . ARG A 1 93 ? -34.453 -3.055 21.734 1.00 81.69 93 ARG A C 1
ATOM 759 O O . ARG A 1 93 ? -35.574 -3.454 22.035 1.00 81.69 93 ARG A O 1
ATOM 766 N N . LEU A 1 94 ? -33.347 -3.535 22.302 1.00 77.50 94 LEU A N 1
ATOM 767 C CA . LEU A 1 94 ? -33.353 -4.577 23.331 1.00 77.50 94 LEU A CA 1
ATOM 768 C C . LEU A 1 94 ? -34.004 -4.101 24.632 1.00 77.50 94 LEU A C 1
ATOM 770 O O . LEU A 1 94 ? -34.832 -4.819 25.181 1.00 77.50 94 LEU A O 1
ATOM 774 N N . ARG A 1 95 ? -33.712 -2.876 25.089 1.00 77.31 95 ARG A N 1
ATOM 775 C CA . ARG A 1 95 ? -34.387 -2.282 26.259 1.00 77.31 95 ARG A CA 1
ATOM 776 C C . ARG A 1 95 ? -35.887 -2.102 26.033 1.00 77.31 95 ARG A C 1
ATOM 778 O O . ARG A 1 95 ? -36.674 -2.355 26.937 1.00 77.31 95 AR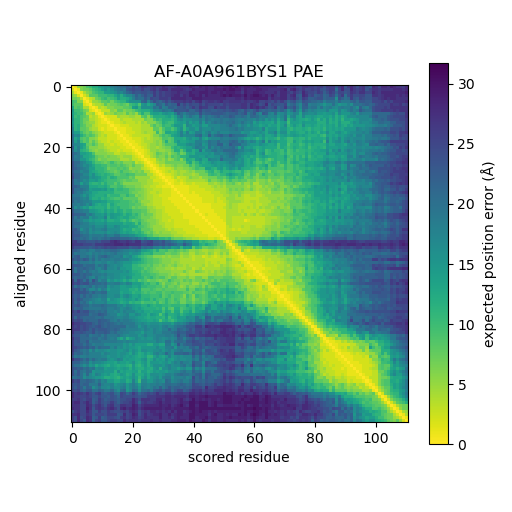G A O 1
ATOM 785 N N . ALA A 1 96 ? -36.292 -1.695 24.831 1.00 80.06 96 ALA A N 1
ATOM 786 C CA . ALA A 1 96 ? -37.701 -1.550 24.477 1.00 80.06 96 ALA A CA 1
ATOM 787 C C . ALA A 1 96 ? -38.436 -2.903 24.427 1.00 80.06 96 ALA A C 1
ATOM 789 O O . ALA A 1 96 ? -39.612 -2.971 24.779 1.00 80.06 96 ALA A O 1
ATOM 790 N N . LEU A 1 97 ? -37.756 -3.975 24.006 1.00 80.69 97 LEU A N 1
ATOM 791 C CA . LEU A 1 97 ? -38.294 -5.338 24.021 1.00 80.69 97 LEU A CA 1
ATOM 792 C C . LEU A 1 97 ? -38.389 -5.906 25.440 1.00 80.69 97 LEU A C 1
ATOM 794 O O . LEU A 1 97 ? -39.410 -6.496 25.778 1.00 80.69 97 LEU A O 1
ATOM 798 N N . ASP A 1 98 ? -37.367 -5.689 26.267 1.00 77.31 98 ASP A N 1
ATOM 799 C CA . ASP A 1 98 ? -37.340 -6.098 27.676 1.00 77.31 98 ASP A CA 1
ATOM 800 C C . ASP A 1 98 ? -38.474 -5.430 28.468 1.00 77.31 98 ASP A C 1
ATOM 802 O O . ASP A 1 98 ? -39.263 -6.094 29.137 1.00 77.31 98 ASP A O 1
ATOM 806 N N . HIS A 1 99 ? -38.671 -4.125 28.259 1.00 66.50 99 HIS A N 1
ATOM 807 C CA . HIS A 1 99 ? -39.747 -3.377 28.904 1.00 66.50 99 HIS A CA 1
ATOM 808 C C . HIS A 1 99 ? -41.153 -3.825 28.457 1.00 66.50 99 HIS A C 1
ATOM 810 O O . HIS A 1 99 ? -42.096 -3.757 29.246 1.00 66.50 99 HIS A O 1
ATOM 816 N N . ARG A 1 100 ? -41.308 -4.311 27.215 1.00 65.12 100 ARG A N 1
ATOM 817 C CA . ARG A 1 100 ? -42.567 -4.895 26.710 1.00 65.12 100 ARG A CA 1
ATOM 818 C C . ARG A 1 100 ? -42.815 -6.325 27.192 1.00 65.12 100 ARG A C 1
ATOM 820 O O . ARG A 1 100 ? -43.957 -6.768 27.146 1.00 65.12 100 ARG A O 1
ATOM 827 N N . ARG A 1 101 ? -41.779 -7.038 27.640 1.00 63.19 101 ARG A N 1
ATOM 828 C CA . ARG A 1 101 ? -41.875 -8.400 28.189 1.00 63.19 101 ARG A CA 1
ATOM 829 C C . ARG A 1 101 ? -42.275 -8.428 29.670 1.00 63.19 101 ARG A C 1
ATOM 831 O O . ARG A 1 101 ? -42.559 -9.499 30.187 1.00 63.19 101 ARG A O 1
ATOM 838 N N . ALA A 1 102 ? -42.292 -7.272 30.334 1.00 62.66 102 ALA A N 1
ATOM 839 C CA . ALA A 1 102 ? -42.526 -7.137 31.770 1.00 62.66 102 ALA A CA 1
ATOM 840 C C . ALA A 1 102 ? -43.986 -6.811 32.167 1.00 62.66 102 ALA A C 1
ATOM 842 O O . ALA A 1 102 ? -44.195 -5.908 32.980 1.00 62.66 102 ALA A O 1
ATOM 843 N N . PRO A 1 103 ? -45.004 -7.491 31.603 1.00 63.72 103 PRO A N 1
ATOM 844 C CA . PRO A 1 103 ? -46.159 -7.824 32.447 1.00 63.72 103 PRO A CA 1
ATOM 845 C C . PRO A 1 103 ? -46.885 -9.124 32.034 1.00 63.72 103 PRO A C 1
ATOM 847 O O . PRO A 1 103 ? -48.012 -9.033 31.594 1.00 63.72 103 PRO A O 1
ATOM 850 N N . GLU A 1 104 ? -46.303 -10.320 32.164 1.00 61.69 104 GLU A N 1
ATOM 851 C CA . GLU A 1 104 ? -47.066 -11.598 32.123 1.00 61.69 104 GLU A CA 1
ATOM 852 C C . GLU A 1 104 ? -46.299 -12.716 32.876 1.00 61.69 104 GLU A C 1
ATOM 854 O O . GLU A 1 104 ? -46.123 -13.819 32.379 1.00 61.69 104 GLU A O 1
ATOM 859 N N . ASP A 1 105 ? -45.778 -12.420 34.069 1.00 58.97 105 ASP A N 1
ATOM 860 C CA . ASP A 1 105 ? -45.406 -13.457 35.052 1.00 58.97 105 ASP A CA 1
ATOM 861 C C . ASP A 1 105 ? -45.842 -12.953 36.437 1.00 58.97 105 ASP A C 1
ATOM 863 O O . ASP A 1 105 ? -45.079 -12.789 37.390 1.00 58.97 105 ASP A O 1
ATOM 867 N N . GLY A 1 106 ? -47.113 -12.546 36.499 1.00 58.88 106 GLY A N 1
ATOM 868 C CA . GLY A 1 106 ? -47.793 -12.377 37.773 1.00 58.88 106 GLY A CA 1
ATOM 869 C C . GLY A 1 106 ? -47.899 -13.757 38.426 1.00 58.88 106 GLY A C 1
ATOM 870 O O . GLY A 1 106 ? -48.312 -14.683 37.729 1.00 58.88 106 GLY A O 1
ATOM 871 N N . PRO A 1 107 ? -47.553 -13.923 39.716 1.00 63.91 107 PRO A N 1
ATOM 872 C CA . PRO A 1 107 ? -47.703 -15.198 40.409 1.00 63.91 107 PRO A CA 1
ATOM 873 C C . PRO A 1 107 ? -49.165 -15.665 40.348 1.00 63.91 107 PRO A C 1
ATOM 875 O O . PRO A 1 107 ? -50.010 -15.182 41.102 1.00 63.91 107 PRO A O 1
ATOM 878 N N . GLN A 1 108 ? -49.471 -16.575 39.423 1.00 61.34 108 GLN A N 1
ATOM 879 C CA . GLN A 1 108 ? -50.748 -17.277 39.332 1.00 61.34 108 GLN A CA 1
ATOM 880 C C . GLN A 1 108 ? -50.546 -18.732 39.740 1.00 61.34 108 GLN A C 1
ATOM 882 O O . GLN A 1 108 ? -50.571 -19.623 38.910 1.00 61.34 108 GLN A O 1
ATOM 887 N N . ASP A 1 109 ? -50.341 -18.922 41.036 1.00 57.47 109 ASP A N 1
ATOM 888 C CA . ASP A 1 109 ? -50.652 -20.138 41.793 1.00 57.47 109 ASP A CA 1
ATOM 889 C C . ASP A 1 109 ? -50.948 -19.614 43.213 1.00 57.47 109 ASP A C 1
ATOM 891 O O . ASP A 1 109 ? -50.041 -19.368 44.001 1.00 57.47 109 ASP A O 1
ATOM 895 N N . VAL A 1 110 ? -52.098 -18.979 43.467 1.00 57.47 110 VAL A N 1
ATOM 896 C CA . VAL A 1 110 ? -53.420 -19.576 43.735 1.00 57.47 110 VAL A CA 1
ATOM 897 C C . VAL A 1 110 ? -53.359 -20.654 44.829 1.00 57.47 110 VAL A C 1
ATOM 899 O O . VAL A 1 110 ? -53.138 -21.821 44.536 1.00 57.47 110 VAL A O 1
ATOM 902 N N . ILE A 1 111 ? -53.696 -20.188 46.044 1.00 51.09 111 ILE A N 1
ATOM 903 C CA . ILE A 1 111 ? -54.354 -20.874 47.182 1.00 51.09 111 ILE A CA 1
ATOM 904 C C . ILE A 1 111 ? -53.504 -21.841 48.015 1.00 51.09 111 ILE A C 1
ATOM 906 O O . ILE A 1 111 ? -53.157 -22.940 47.541 1.00 51.09 111 ILE A O 1
#

Foldseek 3Di:
DDPDPPVVVVVVVVVVVVVVVVVVVVVVVLVVVVVVLVVVLVVLVVCCVVPHPDDSPSVVVCVVVVVVSVVVVVVVVVPPPPDVVVVVVVVVVVVVVVVVVPDDVDPPDDD

pLDDT: mean 71.49, std 10.91, range [51.09, 89.5]

Secondary structure (DSSP, 8-state):
-----HHHHHHHHHHHHHHHHHHHHHHHHHHHHHHHHHHHHHHHHHHHHHH-SS--TTHHHHHHHHHHHHHHHHHHHHS----HHHHHHHHHHHHHHHHHHSSS-------